Protein AF-A0A933ZSA0-F1 (afdb_monomer_lite)

Secondary structure (DSSP, 8-state):
-HHHHHTTTTS-TTHHHHHHHHHHHHHHHHHHHHHIIIIIIIIHHHHHHH-SSHHHHHHHHHHHHHHHHHHGGGT-SSHHHHHHHHHHHHHHHHHHHHHT-HHHHHHHHHHHHHHHHHHHHH-

Sequence (123 aa):
MKVVLENLSGVSWSSGPAIVLGTFAFVLGAAVSEEILFRGLVQGWLARLLGRSVVSVVSAIVVTSALWALIHMFNTTSASWKLAQIFLIGLALGELARRYSVEASICAHVTLNVTVTVIGLAT

pLDDT: mean 89.09, std 14.69, range [44.91, 98.81]

Structure (mmCIF, N/CA/C/O backbone):
data_AF-A0A933ZSA0-F1
#
_entry.id   AF-A0A933ZSA0-F1
#
loop_
_atom_site.group_PDB
_atom_site.id
_atom_site.type_symbol
_atom_site.label_atom_id
_atom_site.label_alt_id
_atom_site.label_comp_id
_atom_site.label_asym_id
_atom_site.label_entity_id
_atom_site.label_seq_id
_atom_site.pdbx_PDB_ins_code
_atom_site.Cartn_x
_atom_site.Cartn_y
_atom_site.Cartn_z
_atom_site.occupancy
_atom_site.B_iso_or_equiv
_atom_site.auth_seq_id
_atom_site.auth_comp_id
_atom_site.auth_asym_id
_atom_site.auth_atom_id
_atom_site.pdbx_PDB_model_num
ATOM 1 N N . MET A 1 1 ? 35.711 5.942 -30.528 1.00 49.88 1 MET A N 1
ATOM 2 C CA . MET A 1 1 ? 34.609 5.236 -31.227 1.00 49.88 1 MET A CA 1
ATOM 3 C C . MET A 1 1 ? 34.666 3.715 -31.054 1.00 49.88 1 MET A C 1
ATOM 5 O O . MET A 1 1 ? 33.647 3.157 -30.691 1.00 49.88 1 MET A O 1
ATOM 9 N N . LYS A 1 2 ? 35.825 3.044 -31.205 1.00 44.91 2 LYS A N 1
ATOM 10 C CA . LYS A 1 2 ? 35.967 1.590 -30.936 1.00 44.91 2 LYS A CA 1
ATOM 11 C C . LYS A 1 2 ? 35.596 1.154 -29.504 1.00 44.91 2 LYS A C 1
ATOM 13 O O . LYS A 1 2 ? 34.838 0.211 -29.351 1.00 44.91 2 LYS A O 1
ATOM 18 N N . VAL A 1 3 ? 36.017 1.910 -28.487 1.00 50.41 3 VAL A N 1
ATOM 19 C CA . VAL A 1 3 ? 35.760 1.595 -27.061 1.00 50.41 3 VAL A CA 1
ATOM 20 C C . VAL A 1 3 ? 34.267 1.637 -26.681 1.00 50.41 3 VAL A C 1
ATOM 22 O O . VAL A 1 3 ? 33.824 0.919 -25.795 1.00 50.41 3 VAL A O 1
ATOM 25 N N . VAL A 1 4 ? 33.455 2.444 -27.377 1.00 53.91 4 VAL A N 1
ATOM 26 C CA . VAL A 1 4 ? 31.995 2.492 -27.154 1.00 53.91 4 VAL A CA 1
ATOM 27 C C . VAL A 1 4 ? 31.298 1.296 -27.812 1.00 53.91 4 VAL A C 1
ATOM 29 O O . VAL A 1 4 ? 30.311 0.799 -27.286 1.00 53.91 4 VAL A O 1
ATOM 32 N N . LEU A 1 5 ? 31.835 0.794 -28.928 1.00 47.59 5 LEU A N 1
ATOM 33 C CA . LEU A 1 5 ? 31.296 -0.373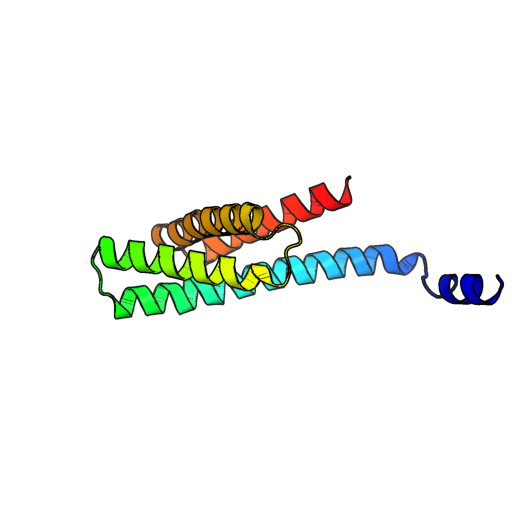 -29.631 1.00 47.59 5 LEU A CA 1
ATOM 34 C C . LEU A 1 5 ? 31.643 -1.695 -28.920 1.00 47.59 5 LEU A C 1
ATOM 36 O O . LEU A 1 5 ? 30.835 -2.618 -28.944 1.00 47.59 5 LEU A O 1
ATOM 40 N N . GLU A 1 6 ? 32.785 -1.772 -28.229 1.00 47.28 6 GLU A N 1
ATOM 41 C CA . GLU A 1 6 ? 33.171 -2.930 -27.398 1.00 47.28 6 GLU A CA 1
ATOM 42 C C . GLU A 1 6 ? 32.322 -3.081 -26.126 1.00 47.28 6 GLU A C 1
ATOM 44 O O . GLU A 1 6 ? 32.123 -4.194 -25.656 1.00 47.28 6 GLU A O 1
ATOM 49 N N . ASN A 1 7 ? 31.749 -1.996 -25.595 1.00 50.41 7 ASN A N 1
ATOM 50 C CA . ASN A 1 7 ? 30.812 -2.081 -24.466 1.00 50.41 7 ASN A CA 1
ATOM 51 C C . ASN A 1 7 ? 29.387 -2.481 -24.887 1.00 50.41 7 ASN A C 1
ATOM 53 O O . ASN A 1 7 ? 28.593 -2.899 -24.047 1.00 50.41 7 ASN A O 1
ATOM 57 N N . LEU A 1 8 ? 29.056 -2.380 -26.178 1.00 53.34 8 LEU A N 1
ATOM 58 C CA . LEU A 1 8 ? 27.751 -2.776 -26.718 1.00 53.34 8 LEU A CA 1
ATOM 59 C C . LEU A 1 8 ? 27.732 -4.226 -27.227 1.00 53.34 8 LEU A C 1
ATOM 61 O O . LEU A 1 8 ? 26.655 -4.783 -27.415 1.00 53.34 8 LEU A O 1
ATOM 65 N N . SER A 1 9 ? 28.893 -4.868 -27.401 1.00 54.47 9 SER A N 1
ATOM 66 C CA . SER A 1 9 ? 28.990 -6.287 -27.780 1.00 54.47 9 SER A CA 1
ATOM 67 C C . SER A 1 9 ? 28.719 -7.257 -26.620 1.00 54.47 9 SER A C 1
ATOM 69 O O . SER A 1 9 ? 28.551 -8.452 -26.857 1.00 54.47 9 SER A O 1
ATOM 71 N N . GLY A 1 10 ? 28.648 -6.758 -25.379 1.00 55.03 10 GLY A N 1
ATOM 72 C CA . GLY A 1 10 ? 28.350 -7.548 -24.178 1.00 55.03 10 GLY A CA 1
ATOM 73 C C . GLY A 1 10 ? 26.859 -7.713 -23.860 1.00 55.03 10 GLY A C 1
ATOM 74 O O . GLY A 1 10 ? 26.504 -8.564 -23.047 1.00 55.03 10 GLY A O 1
ATOM 75 N N . VAL A 1 11 ? 25.971 -6.941 -24.498 1.00 55.84 11 VAL A N 1
ATOM 76 C CA . VAL A 1 11 ? 24.516 -7.099 -24.351 1.00 55.84 11 VAL A CA 1
ATOM 77 C C . VAL A 1 11 ? 24.036 -8.060 -25.434 1.00 55.84 11 VAL A C 1
ATOM 79 O O . VAL A 1 11 ? 23.695 -7.659 -26.545 1.00 55.84 11 VAL A O 1
ATOM 82 N N . SER A 1 12 ? 24.054 -9.361 -25.140 1.00 60.62 12 SER A N 1
ATOM 83 C CA . SER A 1 12 ? 23.518 -10.358 -26.066 1.00 60.62 12 SER A CA 1
ATOM 84 C C . SER A 1 12 ? 22.002 -10.180 -26.211 1.00 60.62 12 SER A C 1
ATOM 86 O O . SER A 1 12 ? 21.300 -9.898 -25.238 1.00 60.62 12 SER A O 1
ATOM 88 N N . TRP A 1 13 ? 21.461 -10.416 -27.407 1.00 55.56 13 TRP A N 1
ATOM 89 C CA . TRP A 1 13 ? 20.014 -10.399 -27.678 1.00 55.56 13 TRP A CA 1
ATOM 90 C C . TRP A 1 13 ? 19.202 -11.362 -26.782 1.00 55.56 13 TRP A C 1
ATOM 92 O O . TRP A 1 13 ? 18.000 -11.182 -26.607 1.00 55.56 13 TRP A O 1
ATOM 102 N N . SER A 1 14 ? 19.857 -12.341 -26.141 1.00 59.97 14 SER A N 1
ATOM 103 C CA . SER A 1 14 ? 19.264 -13.233 -25.132 1.00 59.97 14 SER A CA 1
ATOM 104 C C . SER A 1 14 ? 18.982 -12.562 -23.779 1.00 59.97 14 SER A C 1
ATOM 106 O O . SER A 1 14 ? 18.301 -13.146 -22.939 1.00 59.97 14 SER A O 1
ATOM 108 N N . SER A 1 15 ? 19.479 -11.344 -23.557 1.00 63.59 15 SER A N 1
ATOM 109 C CA . SER A 1 15 ? 19.283 -10.581 -22.317 1.00 63.59 15 SER A CA 1
ATOM 110 C C . SER A 1 15 ? 17.885 -9.965 -22.228 1.00 63.59 15 SER A C 1
ATOM 112 O O . SER A 1 15 ? 17.398 -9.726 -21.131 1.00 63.59 15 SER A O 1
ATOM 114 N N . GLY A 1 16 ? 17.217 -9.735 -23.366 1.00 76.81 16 GLY A N 1
ATOM 115 C CA . GLY A 1 16 ? 15.897 -9.093 -23.418 1.00 76.81 16 GLY A CA 1
ATOM 116 C C . GLY A 1 16 ? 14.828 -9.839 -22.609 1.00 76.81 16 GLY A C 1
ATOM 117 O O . GLY A 1 16 ? 14.272 -9.261 -21.675 1.00 76.81 16 GLY A O 1
ATOM 118 N N . PRO A 1 17 ? 14.579 -11.136 -22.883 1.00 82.50 17 PRO A N 1
ATOM 119 C CA . PRO A 1 17 ? 13.633 -11.931 -22.101 1.00 82.50 17 PRO A CA 1
ATOM 120 C C . PRO A 1 17 ? 14.000 -12.013 -20.614 1.00 82.50 17 PRO A C 1
ATOM 122 O O . PRO A 1 17 ? 13.122 -11.929 -19.761 1.00 82.50 17 PRO A O 1
ATOM 125 N N . ALA A 1 18 ? 15.293 -12.132 -20.293 1.00 85.81 18 ALA A N 1
ATOM 126 C CA . ALA A 1 18 ? 15.764 -12.195 -18.912 1.00 85.81 18 ALA A CA 1
ATOM 127 C C . ALA A 1 18 ? 15.506 -10.886 -18.148 1.00 85.81 18 ALA A C 1
ATOM 129 O O . ALA A 1 18 ? 15.072 -10.927 -16.999 1.00 85.81 18 ALA A O 1
ATOM 130 N N . ILE A 1 19 ? 15.714 -9.733 -18.791 1.00 85.12 19 ILE A N 1
ATOM 131 C CA . ILE A 1 19 ? 15.420 -8.414 -18.217 1.00 85.12 19 ILE A CA 1
ATOM 132 C C . ILE A 1 19 ? 13.921 -8.273 -17.964 1.00 85.12 19 ILE A C 1
ATOM 134 O O . ILE A 1 19 ? 13.534 -7.911 -16.859 1.00 85.12 19 ILE A O 1
ATOM 138 N N . VAL A 1 20 ? 13.077 -8.624 -18.940 1.00 86.56 20 VAL A N 1
ATOM 139 C CA . VAL A 1 20 ? 11.615 -8.557 -18.786 1.00 86.56 20 VAL A CA 1
ATOM 140 C C . VAL A 1 20 ? 11.156 -9.433 -17.621 1.00 86.56 20 VAL A C 1
ATOM 142 O O . VAL A 1 20 ? 10.475 -8.948 -16.719 1.00 86.56 20 VAL A O 1
ATOM 145 N N . LEU A 1 21 ? 11.572 -10.702 -17.588 1.00 87.81 21 LEU A N 1
ATOM 146 C CA . LEU A 1 21 ? 11.231 -11.620 -16.498 1.00 87.81 21 LEU A CA 1
ATOM 147 C C . LEU A 1 21 ? 11.734 -11.111 -15.141 1.00 87.81 21 LEU A C 1
ATOM 149 O O . LEU A 1 21 ? 11.000 -11.176 -14.157 1.00 87.81 21 LEU A O 1
ATOM 153 N N . GLY A 1 22 ? 12.950 -10.561 -15.094 1.00 89.88 22 GLY A N 1
ATOM 154 C CA . GLY A 1 22 ? 13.517 -9.947 -13.896 1.00 89.88 22 GLY A CA 1
ATOM 155 C C . GLY A 1 22 ? 12.704 -8.749 -13.402 1.00 89.88 22 GLY A C 1
ATOM 156 O O . GLY A 1 22 ? 12.418 -8.657 -12.210 1.00 89.88 22 GLY A O 1
ATOM 157 N N . THR A 1 23 ? 12.264 -7.867 -14.304 1.00 88.12 23 THR A N 1
ATOM 158 C CA . THR A 1 23 ? 11.401 -6.725 -13.971 1.00 88.12 23 THR A CA 1
ATOM 159 C C . THR A 1 23 ? 10.065 -7.188 -13.405 1.00 88.12 23 THR A C 1
ATOM 161 O O . THR A 1 23 ? 9.662 -6.702 -12.351 1.00 88.12 23 THR A O 1
ATOM 164 N N . PHE A 1 24 ? 9.399 -8.154 -14.044 1.00 90.62 24 PHE A N 1
ATOM 165 C CA . PHE A 1 24 ? 8.145 -8.702 -13.523 1.00 90.62 24 PHE A CA 1
ATOM 166 C C . PHE A 1 24 ? 8.340 -9.342 -12.148 1.00 90.62 24 PHE A C 1
ATOM 168 O O . PHE A 1 24 ? 7.593 -9.033 -11.225 1.00 90.62 24 PHE A O 1
ATOM 175 N N . ALA A 1 25 ? 9.367 -10.176 -11.972 1.00 92.56 25 ALA A N 1
ATOM 176 C CA . ALA A 1 25 ? 9.653 -10.805 -10.684 1.00 92.56 25 ALA A CA 1
ATOM 177 C C . ALA A 1 25 ? 9.887 -9.766 -9.575 1.00 92.56 25 ALA A C 1
ATOM 179 O O . ALA A 1 25 ? 9.330 -9.896 -8.485 1.00 92.56 25 ALA A O 1
ATOM 180 N N . PHE A 1 26 ? 10.655 -8.711 -9.863 1.00 92.00 26 PHE A N 1
ATOM 181 C CA . PHE A 1 26 ? 10.912 -7.627 -8.916 1.00 92.00 26 PHE A CA 1
ATOM 182 C C . PHE A 1 26 ? 9.634 -6.860 -8.557 1.00 92.00 26 PHE A C 1
ATOM 184 O O . PHE A 1 26 ? 9.325 -6.698 -7.381 1.00 92.00 26 PHE A O 1
ATOM 191 N N . VAL A 1 27 ? 8.865 -6.430 -9.559 1.00 92.12 27 VAL A N 1
ATOM 192 C CA . VAL A 1 27 ? 7.643 -5.632 -9.378 1.00 92.12 27 VAL A CA 1
ATOM 193 C C . VAL A 1 27 ? 6.559 -6.409 -8.620 1.00 92.12 27 VAL A C 1
ATOM 195 O O . VAL A 1 27 ? 5.876 -5.847 -7.761 1.00 92.12 27 VAL A O 1
ATOM 198 N N . LEU A 1 28 ? 6.418 -7.706 -8.902 1.00 95.00 28 LEU A N 1
ATOM 199 C CA . LEU A 1 28 ? 5.492 -8.594 -8.197 1.00 95.00 28 LEU A CA 1
ATOM 200 C C . LEU A 1 28 ? 5.955 -8.861 -6.763 1.00 95.00 28 LEU A C 1
ATOM 202 O O . LEU A 1 28 ? 5.164 -8.748 -5.827 1.00 95.00 28 LEU A O 1
ATOM 206 N N . GLY A 1 29 ? 7.237 -9.185 -6.583 1.00 96.81 29 GLY A N 1
ATOM 207 C CA . GLY A 1 29 ? 7.820 -9.432 -5.266 1.00 96.81 29 GLY A CA 1
ATOM 208 C C . GLY A 1 29 ? 7.731 -8.209 -4.354 1.00 96.81 29 GLY A C 1
ATOM 209 O O . GLY A 1 29 ? 7.391 -8.349 -3.177 1.00 96.81 29 GLY A O 1
ATOM 210 N N . ALA A 1 30 ? 7.965 -7.013 -4.903 1.00 95.12 30 ALA A N 1
ATOM 211 C CA . ALA A 1 30 ? 7.796 -5.748 -4.198 1.00 95.12 30 ALA A CA 1
ATOM 212 C C . ALA A 1 30 ? 6.340 -5.548 -3.754 1.00 95.12 30 ALA A C 1
ATOM 214 O O . ALA A 1 30 ? 6.106 -5.389 -2.560 1.00 95.12 30 ALA A O 1
ATOM 215 N N . ALA A 1 31 ? 5.361 -5.672 -4.661 1.00 96.88 31 ALA A N 1
ATOM 216 C CA . ALA A 1 31 ? 3.940 -5.508 -4.329 1.00 96.88 31 ALA A CA 1
ATOM 217 C C . ALA A 1 31 ? 3.482 -6.450 -3.203 1.00 96.88 31 ALA A C 1
ATOM 219 O O . ALA A 1 31 ? 2.827 -6.026 -2.252 1.00 96.88 31 ALA A O 1
ATOM 220 N N . VAL A 1 32 ? 3.859 -7.731 -3.278 1.00 98.44 32 VAL A N 1
ATOM 221 C CA . VAL A 1 32 ? 3.525 -8.722 -2.241 1.00 98.44 32 VAL A CA 1
ATOM 222 C C . VAL A 1 32 ? 4.155 -8.337 -0.901 1.00 98.44 32 VAL A C 1
ATOM 224 O O . VAL A 1 32 ? 3.474 -8.336 0.126 1.00 98.44 32 VAL A O 1
ATOM 227 N N . SER A 1 33 ? 5.443 -7.989 -0.906 1.00 98.31 33 SER A N 1
ATOM 228 C CA . SER A 1 33 ? 6.179 -7.623 0.309 1.00 98.31 33 SER A CA 1
ATOM 229 C C . SER A 1 33 ? 5.610 -6.362 0.959 1.00 98.31 33 SER A C 1
ATOM 231 O O . SER A 1 33 ? 5.451 -6.308 2.180 1.00 98.31 33 SER A O 1
ATOM 233 N N . GLU A 1 34 ? 5.260 -5.366 0.148 1.00 98.31 34 GLU A N 1
ATOM 234 C CA . GLU A 1 34 ? 4.651 -4.121 0.598 1.00 98.31 34 GLU A CA 1
ATOM 235 C C . GLU A 1 34 ? 3.286 -4.364 1.242 1.00 98.31 34 GLU A C 1
ATOM 237 O O . GLU A 1 34 ? 3.051 -3.895 2.353 1.00 98.31 34 GLU A O 1
ATOM 242 N N . GLU A 1 35 ? 2.397 -5.145 0.629 1.00 98.69 35 GLU A N 1
ATOM 243 C CA . GLU A 1 35 ? 1.074 -5.387 1.215 1.00 98.69 35 GLU A CA 1
ATOM 244 C C . GLU A 1 35 ? 1.142 -6.211 2.509 1.00 98.69 35 GLU A C 1
ATOM 246 O O . GLU A 1 35 ? 0.417 -5.915 3.465 1.00 98.69 35 GLU A O 1
ATOM 251 N N . ILE A 1 36 ? 2.050 -7.189 2.602 1.00 98.69 36 ILE A N 1
ATOM 252 C CA . ILE A 1 36 ? 2.293 -7.925 3.854 1.00 98.69 36 ILE A CA 1
ATOM 253 C C . ILE A 1 36 ? 2.767 -6.964 4.950 1.00 98.69 36 ILE A C 1
ATOM 255 O O . ILE A 1 36 ? 2.227 -6.974 6.060 1.00 98.69 36 ILE A O 1
ATOM 259 N N . LEU A 1 37 ? 3.747 -6.110 4.645 1.00 98.69 37 LEU A N 1
ATOM 260 C CA . LEU A 1 37 ? 4.308 -5.164 5.605 1.00 98.69 37 LEU A CA 1
ATOM 261 C C . LEU A 1 37 ? 3.281 -4.105 6.020 1.00 98.69 3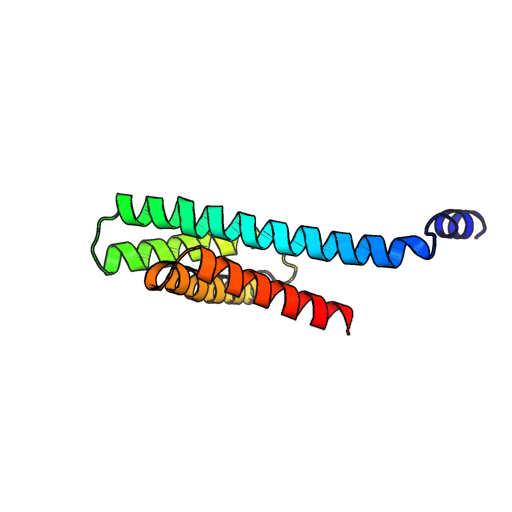7 LEU A C 1
ATOM 263 O O . LEU A 1 37 ? 2.994 -3.948 7.205 1.00 98.69 37 LEU A O 1
ATOM 267 N N . PHE A 1 38 ? 2.711 -3.377 5.066 1.00 98.62 38 PHE A N 1
ATOM 268 C CA . PHE A 1 38 ? 1.847 -2.240 5.354 1.00 98.62 38 PHE A CA 1
ATOM 269 C C . PHE A 1 38 ? 0.455 -2.679 5.810 1.00 98.62 38 PHE A C 1
ATOM 271 O O . PHE A 1 38 ? -0.017 -2.186 6.831 1.00 98.62 38 PHE A O 1
ATOM 278 N N . ARG A 1 39 ? -0.211 -3.622 5.131 1.00 98.38 39 ARG A N 1
ATOM 279 C CA . ARG A 1 39 ? -1.587 -4.025 5.496 1.00 98.38 39 ARG A CA 1
ATOM 280 C C . ARG A 1 39 ? -1.620 -5.088 6.576 1.00 98.38 39 ARG A C 1
ATOM 282 O O . ARG A 1 39 ? -2.408 -4.982 7.513 1.00 98.38 39 ARG A O 1
ATOM 289 N N . GLY A 1 40 ? -0.771 -6.102 6.445 1.00 97.56 40 GLY A N 1
ATOM 290 C CA . GLY A 1 40 ? -0.712 -7.197 7.406 1.00 97.56 40 GLY A CA 1
ATOM 291 C C . GLY A 1 40 ? -0.154 -6.739 8.750 1.00 97.56 40 GLY A C 1
ATOM 292 O O . GLY A 1 40 ? -0.813 -6.880 9.783 1.00 97.56 40 GLY A O 1
ATOM 293 N N . LEU A 1 41 ? 1.052 -6.167 8.737 1.00 98.38 41 LEU A N 1
ATOM 294 C CA . LEU A 1 41 ? 1.775 -5.838 9.966 1.00 98.38 41 LEU A CA 1
ATOM 295 C C . LEU A 1 41 ? 1.441 -4.440 10.490 1.00 98.38 41 LEU A C 1
ATOM 297 O O . LEU A 1 41 ? 0.907 -4.331 11.591 1.00 98.38 41 LEU A O 1
ATOM 301 N N . VAL A 1 42 ? 1.724 -3.376 9.735 1.00 98.50 42 VAL A N 1
ATOM 302 C CA . VAL A 1 42 ? 1.634 -1.990 10.236 1.00 98.50 42 VAL A CA 1
ATOM 303 C C . VAL A 1 42 ? 0.187 -1.579 10.509 1.00 98.50 42 VAL A C 1
ATOM 305 O O . VAL A 1 42 ? -0.131 -1.174 11.627 1.00 98.50 42 VAL A O 1
ATOM 308 N N . GLN A 1 43 ? -0.714 -1.737 9.537 1.00 98.31 43 GLN A N 1
ATOM 309 C CA . GLN A 1 43 ? -2.135 -1.417 9.697 1.00 98.31 43 GLN A CA 1
ATOM 310 C C . GLN A 1 43 ? -2.784 -2.297 10.771 1.00 98.31 43 GLN A C 1
ATOM 312 O O . GLN A 1 43 ? -3.540 -1.791 11.601 1.00 98.31 43 GLN A O 1
ATOM 317 N N . GLY A 1 44 ? -2.465 -3.596 10.797 1.00 96.19 44 GLY A N 1
ATOM 318 C CA . GLY A 1 44 ? -2.949 -4.525 11.820 1.00 96.19 44 GLY A CA 1
ATOM 319 C C . GLY A 1 44 ? -2.469 -4.165 13.231 1.00 96.19 44 GLY A C 1
ATOM 320 O O . GLY A 1 44 ? -3.255 -4.194 14.180 1.00 96.19 44 GLY A O 1
ATOM 321 N N . TRP A 1 45 ? -1.200 -3.783 13.378 1.00 97.81 45 TRP A N 1
ATOM 322 C CA . TRP A 1 45 ? -0.627 -3.310 14.638 1.00 97.81 45 TRP A CA 1
ATOM 323 C C . TRP A 1 45 ? -1.267 -1.993 15.093 1.00 97.81 45 TRP A C 1
ATOM 325 O O . TRP A 1 45 ? -1.732 -1.915 16.230 1.00 97.81 45 TRP A O 1
ATOM 335 N N . LEU A 1 46 ? -1.394 -1.003 14.203 1.00 98.00 46 LEU A N 1
ATOM 336 C CA . LEU A 1 46 ? -2.050 0.277 14.496 1.00 98.00 46 LEU A CA 1
ATOM 337 C C . LEU A 1 46 ? -3.516 0.093 14.896 1.00 98.00 46 LEU A C 1
ATOM 339 O O . LEU A 1 46 ? -3.962 0.688 15.873 1.00 98.00 46 LEU A O 1
ATOM 343 N N . ALA A 1 47 ? -4.263 -0.763 14.197 1.00 95.38 47 ALA A N 1
ATOM 344 C CA . ALA A 1 47 ? -5.655 -1.047 14.536 1.00 95.38 47 ALA A CA 1
ATOM 345 C C . ALA A 1 47 ? -5.793 -1.703 15.921 1.00 95.38 47 ALA A C 1
ATOM 347 O O . ALA A 1 47 ? -6.751 -1.438 16.640 1.00 95.38 47 ALA A O 1
ATOM 348 N N . ARG A 1 48 ? -4.832 -2.536 16.341 1.00 95.56 48 ARG A N 1
ATOM 349 C CA . ARG A 1 48 ? -4.821 -3.107 17.700 1.00 95.56 48 ARG A CA 1
ATOM 350 C C . ARG A 1 48 ? -4.449 -2.066 18.752 1.00 95.56 48 ARG A C 1
ATOM 352 O O . ARG A 1 48 ? -5.081 -2.035 19.802 1.00 95.56 48 ARG A O 1
ATOM 359 N N . LEU A 1 49 ? -3.463 -1.219 18.459 1.00 97.62 49 LEU A N 1
ATOM 360 C CA . LEU A 1 49 ? -2.984 -0.169 19.359 1.00 97.62 49 LEU A CA 1
ATOM 361 C C . LEU A 1 49 ? -4.048 0.908 19.617 1.00 97.62 49 LEU A C 1
ATOM 363 O O . LEU A 1 49 ? -4.249 1.318 20.754 1.00 97.62 49 LEU A O 1
ATOM 367 N N . LEU A 1 50 ? -4.742 1.351 18.566 1.00 96.06 50 LEU A N 1
ATOM 368 C CA . LEU A 1 50 ? -5.755 2.410 18.629 1.00 96.06 50 LEU A CA 1
ATOM 369 C C . LEU A 1 50 ? -7.135 1.900 19.080 1.00 96.06 50 LEU A C 1
ATOM 371 O O . LEU A 1 50 ? -8.042 2.699 19.322 1.00 96.06 50 LEU A O 1
ATOM 375 N N . GLY A 1 51 ? -7.320 0.582 19.168 1.00 93.56 51 GLY A N 1
ATOM 376 C CA . GLY A 1 51 ? -8.577 -0.058 19.545 1.00 93.56 51 GLY A CA 1
ATOM 377 C C . GLY A 1 51 ? -9.534 -0.322 18.375 1.00 93.56 51 GLY A C 1
ATOM 378 O O . GLY A 1 51 ? -9.222 -0.136 17.204 1.00 93.56 51 GLY A O 1
ATOM 379 N N . ARG A 1 52 ? -10.745 -0.790 18.699 1.00 90.38 52 ARG A N 1
ATOM 380 C CA . ARG A 1 52 ? -11.694 -1.368 17.724 1.00 90.38 52 ARG A CA 1
ATOM 381 C C . ARG A 1 52 ? -12.748 -0.403 17.177 1.00 90.38 52 ARG A C 1
ATOM 383 O O . ARG A 1 52 ? -13.656 -0.836 16.472 1.00 90.38 52 ARG A O 1
ATOM 390 N N . SER A 1 53 ? -12.672 0.881 17.517 1.00 95.94 53 SER A N 1
ATOM 391 C CA . SER A 1 53 ? -13.642 1.853 17.011 1.00 95.94 53 SER A CA 1
ATOM 392 C C . SER A 1 53 ? -13.478 2.055 15.500 1.00 95.94 53 SER A C 1
ATOM 394 O O . SER A 1 53 ? -12.385 1.886 14.958 1.00 95.94 53 SER A O 1
ATOM 396 N N . VAL A 1 54 ? -14.548 2.468 14.813 1.00 95.31 54 VAL A N 1
ATOM 397 C CA . VAL A 1 54 ? -14.479 2.816 13.381 1.00 95.31 54 VAL A CA 1
ATOM 398 C C . VAL A 1 54 ? -13.410 3.883 13.136 1.00 95.31 54 VAL A C 1
ATOM 400 O O . VAL A 1 54 ? -12.623 3.758 12.202 1.00 95.31 54 VAL A O 1
ATOM 403 N N . VAL A 1 55 ? -13.323 4.884 14.017 1.00 96.50 55 VAL A N 1
ATOM 404 C CA . VAL A 1 55 ? -12.320 5.956 13.939 1.00 96.50 55 VAL A CA 1
ATOM 405 C C . VAL A 1 55 ? -10.904 5.394 14.052 1.00 96.50 55 VAL A C 1
ATOM 407 O O . VAL A 1 55 ? -10.042 5.761 13.257 1.00 96.50 55 VAL A O 1
ATOM 410 N N . SER A 1 56 ? -10.665 4.468 14.983 1.00 95.50 56 SER A N 1
ATOM 411 C CA . SER A 1 56 ? -9.363 3.816 15.183 1.00 95.50 56 SER A CA 1
ATOM 412 C C . SER A 1 56 ? -8.921 3.050 13.937 1.00 95.50 56 SER A C 1
ATOM 414 O O . SER A 1 56 ? -7.778 3.166 13.498 1.00 95.50 56 SER A O 1
ATOM 416 N N . VAL A 1 57 ? -9.845 2.306 13.325 1.00 95.44 57 VAL A N 1
ATOM 417 C CA . VAL A 1 57 ? -9.571 1.512 12.123 1.00 95.44 57 VAL A CA 1
ATOM 418 C C . VAL A 1 57 ? -9.319 2.404 10.906 1.00 95.44 57 VAL A C 1
ATOM 420 O O . VAL A 1 57 ? -8.358 2.179 10.172 1.00 95.44 57 VAL A O 1
ATOM 423 N N . VAL A 1 58 ? -10.128 3.449 10.712 1.00 97.88 58 VAL A N 1
ATOM 424 C CA . VAL A 1 58 ? -9.916 4.430 9.635 1.00 97.88 58 VAL A CA 1
ATOM 425 C C . VAL A 1 58 ? -8.583 5.155 9.821 1.00 97.88 58 VAL A C 1
ATOM 427 O O . VAL A 1 58 ? -7.830 5.308 8.863 1.00 97.88 58 VAL A O 1
ATOM 430 N N . SER A 1 59 ? -8.238 5.528 11.054 1.00 98.00 59 SER A N 1
ATOM 431 C CA . SER A 1 59 ? -6.953 6.165 11.370 1.00 98.00 59 SER A CA 1
ATOM 432 C C . SER A 1 59 ? -5.773 5.253 11.030 1.00 98.00 59 SER A C 1
ATOM 434 O O . SER A 1 59 ? -4.807 5.707 10.422 1.00 98.00 59 SER A O 1
ATOM 436 N N . ALA A 1 60 ? -5.866 3.956 11.341 1.00 98.38 60 ALA A N 1
ATOM 437 C CA . ALA A 1 60 ? -4.844 2.977 10.978 1.00 98.38 60 ALA A CA 1
ATOM 438 C C . ALA A 1 60 ? -4.647 2.877 9.454 1.00 98.38 60 ALA A C 1
ATOM 440 O O . ALA A 1 60 ? -3.505 2.837 8.992 1.00 98.38 60 ALA A O 1
ATOM 441 N N . ILE A 1 61 ? -5.732 2.894 8.668 1.00 98.62 61 ILE A N 1
ATOM 442 C CA . ILE A 1 61 ? -5.669 2.911 7.196 1.00 98.62 61 ILE A CA 1
ATOM 443 C C . ILE A 1 61 ? -4.996 4.192 6.698 1.00 98.62 61 ILE A C 1
ATOM 445 O O . ILE A 1 61 ? -4.070 4.119 5.889 1.00 98.62 61 ILE A O 1
ATOM 449 N N . VAL A 1 62 ? -5.422 5.358 7.190 1.00 98.75 62 VAL A N 1
ATOM 450 C CA . VAL A 1 62 ? -4.884 6.661 6.767 1.00 98.75 62 VAL A CA 1
ATOM 451 C C . VAL A 1 62 ? -3.392 6.760 7.069 1.00 98.75 62 VAL A C 1
ATOM 453 O O . VAL A 1 62 ? -2.608 7.069 6.173 1.00 98.75 62 VAL A O 1
ATOM 456 N N . VAL A 1 63 ? -2.979 6.441 8.298 1.00 98.56 63 VAL A N 1
ATOM 457 C CA . VAL A 1 63 ? -1.571 6.514 8.716 1.00 98.56 63 VAL A CA 1
ATOM 458 C C . VAL A 1 63 ? -0.715 5.545 7.908 1.00 98.56 63 VAL A C 1
ATOM 460 O O . VAL A 1 63 ? 0.317 5.939 7.374 1.00 98.56 63 VAL A O 1
ATOM 463 N N . THR A 1 64 ? -1.156 4.296 7.751 1.00 98.69 64 THR A N 1
ATOM 464 C CA . THR A 1 64 ? -0.408 3.301 6.969 1.00 98.69 64 THR A CA 1
ATOM 465 C C . THR A 1 64 ? -0.271 3.728 5.507 1.00 98.69 64 THR A C 1
ATOM 467 O O . THR A 1 64 ? 0.798 3.588 4.919 1.00 98.69 64 THR A O 1
ATOM 470 N N . SER A 1 65 ? -1.329 4.285 4.914 1.00 98.75 65 SER A N 1
ATOM 471 C CA . SER A 1 65 ? -1.310 4.763 3.525 1.00 98.75 65 SER A CA 1
ATOM 472 C C . SER A 1 65 ? -0.382 5.960 3.345 1.00 98.75 65 SER A C 1
ATOM 474 O O . SER A 1 65 ? 0.321 6.041 2.341 1.00 98.75 65 SER A O 1
ATOM 476 N N . ALA A 1 66 ? -0.330 6.861 4.330 1.00 98.44 66 ALA A N 1
ATOM 477 C CA . ALA A 1 66 ? 0.612 7.974 4.335 1.00 98.44 66 ALA A CA 1
ATOM 478 C C . ALA A 1 66 ? 2.064 7.481 4.439 1.00 98.44 66 ALA A C 1
ATOM 480 O O . ALA A 1 66 ? 2.910 7.937 3.677 1.00 98.44 66 ALA A O 1
ATOM 481 N N . LEU A 1 67 ? 2.350 6.516 5.320 1.00 98.25 67 LEU A N 1
ATOM 482 C CA . LEU A 1 67 ? 3.685 5.916 5.444 1.00 98.25 67 LEU A CA 1
ATOM 483 C C . LEU A 1 67 ? 4.131 5.223 4.149 1.00 98.25 67 LEU A C 1
ATOM 485 O O . LEU A 1 67 ? 5.260 5.426 3.705 1.00 98.25 67 LEU A O 1
ATOM 489 N N . TRP A 1 68 ? 3.237 4.449 3.526 1.00 98.12 68 TRP A N 1
ATOM 490 C CA . TRP A 1 68 ? 3.506 3.786 2.248 1.00 98.12 68 TRP A CA 1
ATOM 491 C C . TRP A 1 68 ? 3.812 4.798 1.139 1.00 98.12 68 TRP A C 1
ATOM 493 O O . TRP A 1 68 ? 4.807 4.654 0.427 1.00 98.12 68 TRP A O 1
ATOM 503 N N . ALA A 1 69 ? 3.019 5.870 1.045 1.00 97.31 69 ALA A N 1
ATOM 504 C CA . ALA A 1 69 ? 3.284 6.954 0.110 1.00 97.31 69 ALA A CA 1
ATOM 505 C C . ALA A 1 69 ? 4.641 7.615 0.383 1.00 97.31 69 ALA A C 1
ATOM 507 O O . ALA A 1 69 ? 5.444 7.742 -0.532 1.00 97.31 69 ALA A O 1
ATOM 508 N N . LEU A 1 70 ? 4.955 7.975 1.629 1.00 95.94 70 LEU A N 1
ATOM 509 C CA . LEU A 1 70 ? 6.205 8.666 1.966 1.00 95.94 70 LEU A CA 1
ATOM 510 C C . LEU A 1 70 ? 7.461 7.889 1.559 1.00 95.94 70 LEU A C 1
ATOM 512 O O . LEU A 1 70 ? 8.405 8.501 1.072 1.00 95.94 70 LEU A O 1
ATOM 516 N N . ILE A 1 71 ? 7.480 6.560 1.681 1.00 95.06 71 ILE A N 1
ATOM 517 C CA . ILE A 1 71 ? 8.637 5.752 1.253 1.00 95.06 71 ILE A CA 1
ATOM 518 C C . ILE A 1 71 ? 8.875 5.838 -0.264 1.00 95.06 71 ILE A C 1
ATOM 520 O O . ILE A 1 71 ? 10.016 5.758 -0.717 1.00 95.06 71 ILE A O 1
ATOM 524 N N . HIS A 1 72 ? 7.839 6.119 -1.054 1.00 94.38 72 HIS A N 1
ATOM 525 C CA . HIS A 1 72 ? 7.974 6.342 -2.493 1.00 94.38 72 HIS A CA 1
ATOM 526 C C . HIS A 1 72 ? 8.588 7.703 -2.849 1.00 94.38 72 HIS A C 1
ATOM 528 O O . HIS A 1 72 ? 8.927 7.952 -4.006 1.00 94.38 72 HIS A O 1
ATOM 534 N N . MET A 1 73 ? 8.819 8.601 -1.887 1.00 92.88 73 MET A N 1
ATOM 535 C CA . MET A 1 73 ? 9.481 9.876 -2.184 1.00 92.88 73 MET A CA 1
ATOM 536 C C . MET A 1 73 ? 10.900 9.686 -2.740 1.00 92.88 73 MET A C 1
ATOM 538 O O . MET A 1 73 ? 11.390 10.538 -3.476 1.00 92.88 73 MET A O 1
ATOM 542 N N . PHE A 1 74 ? 11.538 8.555 -2.429 1.00 88.69 74 PHE A N 1
ATOM 543 C CA . PHE A 1 74 ? 12.902 8.237 -2.851 1.00 88.69 74 PHE A CA 1
ATOM 544 C C . PHE A 1 74 ? 12.993 7.618 -4.251 1.00 88.69 74 PHE A C 1
ATOM 546 O O . PHE A 1 74 ? 14.084 7.552 -4.809 1.00 88.69 74 PHE A O 1
ATOM 553 N N . ASN A 1 75 ? 11.875 7.171 -4.833 1.00 85.75 75 ASN A N 1
ATOM 554 C CA . ASN A 1 75 ? 11.843 6.512 -6.145 1.00 85.75 75 ASN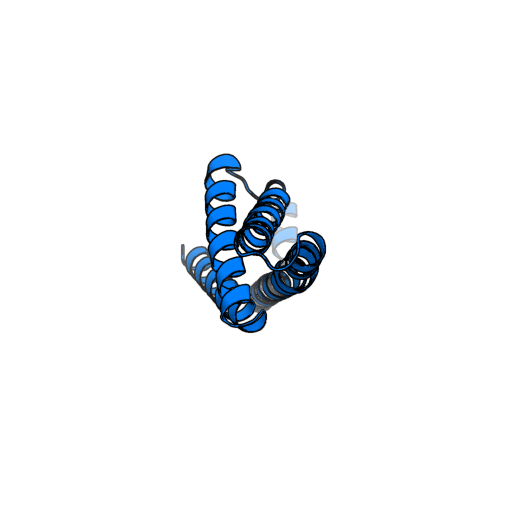 A CA 1
ATOM 555 C C . ASN A 1 75 ? 10.947 7.236 -7.168 1.00 85.75 75 ASN A C 1
ATOM 557 O O . ASN A 1 75 ? 10.660 6.702 -8.239 1.00 85.75 75 ASN A O 1
ATOM 561 N N . THR A 1 76 ? 10.530 8.471 -6.865 1.00 84.81 76 THR A N 1
ATOM 562 C CA . THR A 1 76 ? 9.509 9.188 -7.632 1.00 84.81 76 THR A CA 1
ATOM 563 C C . THR A 1 76 ? 9.989 10.560 -8.120 1.00 84.81 76 THR A C 1
ATOM 565 O O . THR A 1 76 ? 10.322 11.437 -7.333 1.00 84.81 76 THR A O 1
ATOM 568 N N . THR A 1 77 ? 9.961 10.787 -9.440 1.00 79.00 77 THR A N 1
ATOM 569 C CA . THR A 1 77 ? 10.491 12.004 -10.101 1.00 79.00 77 THR A CA 1
ATOM 570 C C . THR A 1 77 ? 9.634 13.272 -9.961 1.00 79.00 77 THR A C 1
ATOM 572 O O . THR A 1 77 ? 10.150 14.378 -10.085 1.00 79.00 77 THR A O 1
ATOM 575 N N . SER A 1 78 ? 8.329 13.140 -9.702 1.00 77.38 78 SER A N 1
ATOM 576 C CA . SER A 1 78 ? 7.389 14.261 -9.512 1.00 77.38 78 SER A CA 1
ATOM 577 C C . SER A 1 78 ? 6.662 14.081 -8.186 1.00 77.38 78 SER A C 1
ATOM 579 O O . SER A 1 78 ? 5.515 13.634 -8.150 1.00 77.38 78 SER A O 1
ATOM 581 N N . ALA A 1 79 ? 7.386 14.354 -7.099 1.00 74.94 79 ALA A N 1
ATOM 582 C CA . ALA A 1 79 ? 7.040 13.888 -5.762 1.00 74.94 79 ALA A CA 1
ATOM 583 C C . ALA A 1 79 ? 5.615 14.271 -5.333 1.00 74.94 79 ALA A C 1
ATOM 585 O O . ALA A 1 79 ? 4.838 13.395 -4.989 1.00 74.94 79 ALA A O 1
ATOM 586 N N . SER A 1 80 ? 5.206 15.536 -5.416 1.00 85.44 80 SER A N 1
ATOM 587 C CA . SER A 1 80 ? 3.929 15.978 -4.832 1.00 85.44 80 SER A CA 1
ATOM 588 C C . SER A 1 80 ? 2.687 15.296 -5.429 1.00 85.44 80 SER A C 1
ATOM 590 O O . SER A 1 80 ? 1.879 14.742 -4.685 1.00 85.44 80 SER A O 1
ATOM 592 N N . TRP A 1 81 ? 2.532 15.289 -6.757 1.00 91.00 81 TRP A N 1
ATOM 593 C CA . TRP A 1 81 ? 1.347 14.700 -7.398 1.00 91.00 81 TRP A CA 1
ATOM 594 C C . TRP A 1 81 ? 1.334 13.169 -7.333 1.00 91.00 81 TRP A C 1
ATOM 596 O O . TRP A 1 81 ? 0.309 12.568 -7.015 1.00 91.00 81 TRP A O 1
ATOM 606 N N . LYS A 1 82 ? 2.479 12.523 -7.582 1.00 92.50 82 LYS A N 1
ATOM 607 C CA . LYS A 1 82 ? 2.569 11.058 -7.539 1.00 92.50 82 LYS A CA 1
ATOM 608 C C . LYS A 1 82 ? 2.396 10.524 -6.116 1.00 92.50 82 LYS A C 1
ATOM 610 O O . LYS A 1 82 ? 1.709 9.527 -5.937 1.00 92.50 82 LYS A O 1
ATOM 615 N N . LEU A 1 83 ? 2.917 11.212 -5.096 1.00 95.62 83 LEU A N 1
ATOM 616 C CA . LEU A 1 83 ? 2.676 10.842 -3.697 1.00 95.62 83 LEU A CA 1
ATOM 617 C C . LEU A 1 83 ? 1.193 10.937 -3.328 1.00 95.62 83 LEU A C 1
ATOM 619 O O . LEU A 1 83 ? 0.698 10.066 -2.620 1.00 95.62 83 LEU A O 1
ATOM 623 N N . ALA A 1 84 ? 0.468 11.939 -3.836 1.00 95.81 84 ALA A N 1
ATOM 624 C CA . ALA A 1 84 ? -0.978 12.023 -3.638 1.00 95.81 84 ALA A CA 1
ATOM 625 C C . ALA A 1 84 ? -1.710 10.837 -4.292 1.00 95.81 84 ALA A C 1
ATOM 627 O O . ALA A 1 84 ? -2.568 10.226 -3.660 1.00 95.81 84 ALA A O 1
ATOM 628 N N . GLN A 1 85 ? -1.338 10.460 -5.520 1.00 96.06 85 GLN A N 1
ATOM 629 C CA . GLN A 1 85 ? -1.893 9.276 -6.187 1.00 96.06 85 GLN A CA 1
ATOM 630 C C . GLN A 1 85 ? -1.609 7.989 -5.400 1.00 96.06 85 GLN A C 1
ATOM 632 O O . GLN A 1 85 ? -2.531 7.217 -5.143 1.00 96.06 85 GLN A O 1
ATOM 637 N N . ILE A 1 86 ? -0.362 7.786 -4.966 1.00 96.81 86 ILE A N 1
ATOM 638 C CA . ILE A 1 86 ? 0.052 6.623 -4.167 1.00 96.81 86 ILE A CA 1
ATOM 639 C C . ILE A 1 86 ? -0.702 6.604 -2.836 1.00 96.81 86 ILE A C 1
ATOM 641 O O . ILE A 1 86 ? -1.222 5.571 -2.439 1.00 96.81 86 ILE A O 1
ATOM 645 N N . PHE A 1 87 ? -0.864 7.746 -2.171 1.00 98.12 87 PHE A N 1
ATOM 646 C CA . PHE A 1 87 ? -1.656 7.829 -0.948 1.00 98.12 87 PHE A CA 1
ATOM 647 C C . PHE A 1 87 ? -3.109 7.383 -1.168 1.00 98.12 87 PHE A C 1
ATOM 649 O O . PHE A 1 87 ? -3.610 6.552 -0.411 1.00 98.12 87 PHE A O 1
ATOM 656 N N . LEU A 1 88 ? -3.771 7.875 -2.221 1.00 98.31 88 LEU A N 1
ATOM 657 C CA . LEU A 1 88 ? -5.155 7.507 -2.544 1.00 98.31 88 LEU A CA 1
ATOM 658 C C . LEU A 1 88 ? -5.299 6.019 -2.890 1.00 98.31 88 LEU A C 1
ATOM 660 O O . LEU A 1 88 ? -6.238 5.370 -2.427 1.00 98.31 88 LEU A O 1
ATOM 664 N N . ILE A 1 89 ? -4.354 5.461 -3.649 1.00 98.38 89 ILE A N 1
ATOM 665 C CA . ILE A 1 89 ? -4.284 4.017 -3.914 1.00 98.38 89 ILE A CA 1
ATOM 666 C C . ILE A 1 89 ? -4.103 3.258 -2.596 1.00 98.38 89 ILE A C 1
ATOM 668 O O . ILE A 1 89 ? -4.791 2.271 -2.349 1.00 98.38 89 ILE A O 1
ATOM 672 N N . GLY A 1 90 ? -3.244 3.758 -1.708 1.00 98.62 90 GLY A N 1
ATOM 673 C CA . GLY A 1 90 ? -2.996 3.175 -0.396 1.00 98.62 90 GLY A CA 1
ATOM 674 C C . GLY A 1 90 ? -4.257 3.109 0.460 1.00 98.62 90 GLY A C 1
ATOM 675 O O . GLY A 1 90 ? -4.498 2.082 1.092 1.00 98.62 90 GLY A O 1
ATOM 676 N N . LEU A 1 91 ? -5.094 4.154 0.429 1.00 98.81 91 LEU A N 1
ATOM 677 C CA . LEU A 1 91 ? -6.390 4.159 1.115 1.00 98.81 91 LEU A CA 1
ATOM 678 C C . LEU A 1 91 ? -7.314 3.066 0.567 1.00 98.81 91 LEU A C 1
ATOM 680 O O . LEU A 1 91 ? -7.942 2.349 1.347 1.00 98.81 91 LEU A O 1
ATOM 684 N N . ALA A 1 92 ? -7.382 2.918 -0.759 1.00 98.69 92 ALA A N 1
ATOM 685 C CA . ALA A 1 92 ? -8.204 1.897 -1.402 1.00 98.69 92 ALA A CA 1
ATOM 686 C C . ALA A 1 92 ? -7.732 0.476 -1.048 1.00 98.69 92 ALA A C 1
ATOM 688 O O . ALA A 1 92 ? -8.550 -0.367 -0.680 1.00 98.69 92 ALA A O 1
ATOM 689 N N . LEU A 1 93 ? -6.420 0.227 -1.088 1.00 98.75 93 LEU A N 1
ATOM 690 C CA . LEU A 1 93 ? -5.809 -1.048 -0.698 1.00 98.75 93 LEU A CA 1
ATOM 691 C C . LEU A 1 93 ? -6.011 -1.341 0.797 1.00 98.75 93 LEU A C 1
ATOM 693 O O . LEU A 1 93 ? -6.427 -2.434 1.173 1.00 98.75 93 LEU A O 1
ATOM 697 N N . GLY A 1 94 ? -5.820 -0.342 1.662 1.00 98.56 94 GLY A N 1
ATOM 698 C CA . GLY A 1 94 ? -6.072 -0.459 3.099 1.00 98.56 94 GLY A CA 1
ATOM 699 C C . GLY A 1 94 ? -7.518 -0.809 3.433 1.00 98.56 94 GLY A C 1
ATOM 700 O O . GLY A 1 94 ? -7.770 -1.650 4.303 1.00 98.56 94 GLY A O 1
ATOM 701 N N . GLU A 1 95 ? -8.468 -0.222 2.708 1.00 98.56 95 GLU A N 1
ATOM 702 C CA . GLU A 1 95 ? -9.888 -0.539 2.836 1.00 98.56 95 GLU A CA 1
ATOM 703 C C . GLU A 1 95 ? -10.223 -1.933 2.292 1.00 98.56 95 GLU A C 1
ATOM 705 O O . GLU A 1 95 ? -11.011 -2.657 2.906 1.00 98.56 95 GLU A O 1
ATOM 710 N N . LEU A 1 96 ? -9.605 -2.347 1.183 1.00 98.50 96 LEU A N 1
ATOM 711 C CA . LEU A 1 96 ? -9.766 -3.689 0.627 1.00 98.50 96 LEU A CA 1
ATOM 712 C C . LEU A 1 96 ? -9.256 -4.753 1.608 1.00 98.50 96 LEU A C 1
ATOM 714 O O . LEU A 1 96 ? -9.966 -5.722 1.884 1.00 98.50 96 LEU A O 1
ATOM 718 N N . ALA A 1 97 ? -8.088 -4.516 2.211 1.00 98.50 97 ALA A N 1
ATOM 719 C CA . ALA A 1 97 ? -7.518 -5.369 3.246 1.00 98.50 97 ALA A CA 1
ATOM 720 C C . ALA A 1 97 ? -8.418 -5.480 4.482 1.00 98.50 97 ALA A C 1
ATOM 722 O O . ALA A 1 97 ? -8.553 -6.557 5.060 1.00 98.50 97 ALA A O 1
ATOM 723 N N . ARG A 1 98 ? -9.067 -4.377 4.878 1.00 97.50 98 ARG A N 1
ATOM 724 C CA . ARG A 1 98 ? -10.008 -4.354 6.006 1.00 97.50 98 ARG A CA 1
ATOM 725 C C . ARG A 1 98 ? -11.301 -5.111 5.704 1.00 97.50 98 ARG A C 1
ATOM 727 O O . ARG A 1 98 ? -11.824 -5.783 6.590 1.00 97.50 98 ARG A O 1
ATOM 734 N N . ARG A 1 99 ? -11.872 -4.926 4.510 1.00 97.75 99 ARG A N 1
ATOM 735 C CA . ARG A 1 99 ? -13.180 -5.496 4.138 1.00 97.75 99 ARG A CA 1
ATOM 736 C C . ARG A 1 99 ? -13.105 -6.970 3.774 1.00 97.75 99 ARG A C 1
ATOM 738 O O . ARG A 1 99 ? -14.059 -7.688 4.049 1.00 97.75 99 ARG A O 1
ATOM 745 N N . TYR A 1 100 ? -12.014 -7.383 3.136 1.00 98.31 100 TYR A N 1
ATOM 746 C CA . TYR A 1 100 ? -11.870 -8.724 2.587 1.00 98.31 100 TYR A CA 1
ATOM 747 C C . TYR A 1 100 ? -10.685 -9.438 3.228 1.00 98.31 100 TYR A C 1
ATOM 749 O O . TYR A 1 100 ? -10.889 -10.240 4.135 1.00 98.31 100 TYR A O 1
ATOM 757 N N . SER A 1 101 ? -9.461 -9.146 2.785 1.00 98.44 101 SER A N 1
ATOM 758 C CA . SER A 1 101 ? -8.242 -9.732 3.342 1.00 98.44 101 SER A CA 1
ATOM 759 C C . SER A 1 101 ? -6.980 -9.071 2.777 1.00 98.44 101 SER A C 1
ATOM 761 O O . SER A 1 101 ? -7.036 -8.348 1.777 1.00 98.44 101 SER A O 1
ATOM 763 N N . VAL A 1 102 ? -5.820 -9.351 3.379 1.00 98.44 102 VAL A N 1
ATOM 764 C CA . VAL A 1 102 ? -4.520 -8.891 2.855 1.00 98.44 102 VAL A CA 1
ATOM 765 C C . VAL A 1 102 ? -4.257 -9.478 1.464 1.00 98.44 102 VAL A C 1
ATOM 767 O O . VAL A 1 102 ? -3.746 -8.776 0.599 1.00 98.44 102 VAL A O 1
ATOM 770 N N . GLU A 1 103 ? -4.678 -10.715 1.204 1.00 98.44 103 GLU A N 1
ATOM 771 C CA . GLU A 1 103 ? -4.574 -11.372 -0.104 1.00 98.44 103 GLU A CA 1
ATOM 772 C C . GLU A 1 103 ? -5.380 -10.636 -1.179 1.00 98.44 103 GLU A C 1
ATOM 774 O O . GLU A 1 103 ? -4.891 -10.463 -2.293 1.00 98.44 103 GLU A O 1
ATOM 779 N N . ALA A 1 104 ? -6.577 -10.134 -0.853 1.00 98.44 104 ALA A N 1
ATOM 780 C CA . ALA A 1 104 ? -7.344 -9.304 -1.783 1.00 98.44 104 ALA A CA 1
ATOM 781 C C . ALA A 1 104 ? -6.576 -8.019 -2.146 1.00 98.44 104 ALA A C 1
ATOM 783 O O . ALA A 1 104 ? -6.529 -7.634 -3.316 1.00 98.44 104 ALA A O 1
ATOM 784 N N . SER A 1 105 ? -5.926 -7.396 -1.156 1.00 98.62 105 SER A N 1
ATOM 785 C CA . SER A 1 105 ? -5.044 -6.238 -1.353 1.00 98.62 105 SER A CA 1
ATOM 786 C C . SER A 1 105 ? -3.836 -6.564 -2.230 1.00 98.62 105 SER A C 1
ATOM 788 O O . SER A 1 105 ? -3.551 -5.831 -3.176 1.00 98.62 105 SER A O 1
ATOM 790 N N . ILE A 1 106 ? -3.189 -7.710 -1.991 1.00 98.62 106 ILE A N 1
ATOM 791 C CA . ILE A 1 106 ? -2.084 -8.222 -2.812 1.00 98.62 106 ILE A CA 1
ATOM 792 C C . ILE A 1 106 ? -2.526 -8.377 -4.267 1.00 98.62 106 ILE A C 1
ATOM 794 O O . ILE A 1 106 ? -1.863 -7.852 -5.158 1.00 98.62 106 ILE A O 1
ATOM 798 N N . CYS A 1 107 ? -3.653 -9.045 -4.528 1.00 98.50 107 CYS A N 1
ATOM 799 C CA . CYS A 1 107 ? -4.157 -9.244 -5.888 1.00 98.5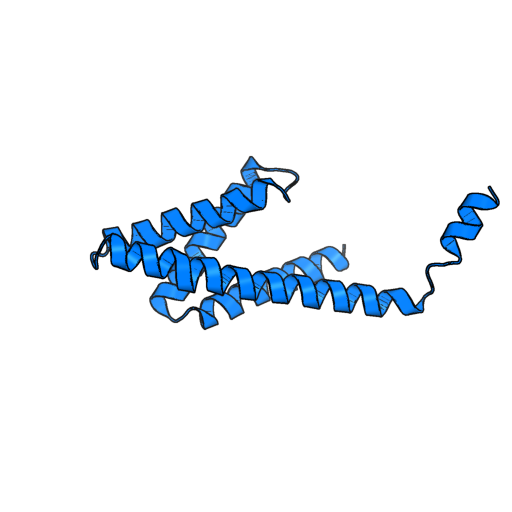0 107 CYS A CA 1
ATOM 800 C C . CYS A 1 107 ? -4.417 -7.914 -6.609 1.00 98.50 107 CYS A C 1
ATOM 802 O O . CYS A 1 107 ? -4.059 -7.765 -7.780 1.00 98.50 107 CYS A O 1
ATOM 804 N N . ALA A 1 108 ? -5.011 -6.939 -5.915 1.00 98.44 108 ALA A N 1
ATOM 805 C CA . ALA A 1 108 ? -5.278 -5.616 -6.471 1.00 98.44 108 ALA A CA 1
ATOM 806 C C . ALA A 1 108 ? -3.984 -4.844 -6.778 1.00 98.44 108 ALA A C 1
ATOM 808 O O . ALA A 1 108 ? -3.837 -4.310 -7.878 1.00 98.44 108 ALA A O 1
ATOM 809 N N . HIS A 1 109 ? -3.027 -4.825 -5.848 1.00 98.44 109 HIS A N 1
ATOM 810 C CA . HIS A 1 109 ? -1.749 -4.134 -6.024 1.00 98.44 109 HIS A CA 1
ATOM 811 C C . HIS A 1 109 ? -0.901 -4.791 -7.125 1.00 98.44 109 HIS A C 1
ATOM 813 O O . HIS A 1 109 ? -0.406 -4.110 -8.020 1.00 98.44 109 HIS A O 1
ATOM 819 N N . VAL A 1 110 ? -0.815 -6.122 -7.148 1.00 97.69 110 VAL A N 1
ATOM 820 C CA . VAL A 1 110 ? -0.157 -6.869 -8.231 1.00 97.69 110 VAL A CA 1
ATOM 821 C C . VAL A 1 110 ? -0.776 -6.530 -9.585 1.00 97.69 110 VAL A C 1
ATOM 823 O O . VAL A 1 110 ? -0.049 -6.251 -10.536 1.00 97.69 110 VAL A O 1
ATOM 826 N N . THR A 1 111 ? -2.106 -6.499 -9.673 1.00 96.94 111 THR A N 1
ATOM 827 C CA . THR A 1 111 ? -2.810 -6.169 -10.920 1.00 96.94 111 THR A CA 1
ATOM 828 C C . THR A 1 111 ? -2.505 -4.742 -11.374 1.00 96.94 111 THR A C 1
ATOM 830 O O . THR A 1 111 ? -2.240 -4.521 -12.558 1.00 96.94 111 THR A O 1
ATOM 833 N N . LEU A 1 112 ? -2.493 -3.776 -10.450 1.00 96.12 112 LEU A N 1
ATOM 834 C CA . LEU A 1 112 ? -2.108 -2.394 -10.739 1.00 96.12 112 LEU A CA 1
ATOM 835 C C . LEU A 1 112 ? -0.682 -2.328 -11.294 1.00 96.12 112 LEU A C 1
ATOM 837 O O . LEU A 1 112 ? -0.461 -1.747 -12.356 1.00 96.12 112 LEU A O 1
ATOM 841 N N . ASN A 1 113 ? 0.265 -2.963 -10.609 1.00 94.81 113 ASN A N 1
ATOM 842 C CA . ASN A 1 113 ? 1.668 -2.961 -10.993 1.00 94.81 113 ASN A CA 1
ATOM 843 C C . ASN A 1 113 ? 1.883 -3.606 -12.364 1.00 94.81 113 ASN A C 1
ATOM 845 O O . ASN A 1 113 ? 2.524 -3.006 -13.221 1.00 94.81 113 ASN A O 1
ATOM 849 N N . VAL A 1 114 ? 1.281 -4.771 -12.617 1.00 93.19 114 VAL A N 1
ATOM 850 C CA . VAL A 1 114 ? 1.321 -5.430 -13.931 1.00 93.19 114 VAL A CA 1
ATOM 851 C C . VAL A 1 114 ? 0.750 -4.520 -15.014 1.00 93.19 114 VAL A C 1
ATOM 853 O O . VAL A 1 114 ? 1.373 -4.356 -16.059 1.00 93.19 114 VAL A O 1
ATOM 856 N N . THR A 1 115 ? -0.399 -3.891 -14.762 1.00 93.94 115 THR A N 1
ATOM 857 C CA . THR A 1 115 ? -1.049 -3.000 -15.733 1.00 93.94 115 THR A CA 1
ATOM 858 C C . THR A 1 115 ? -0.142 -1.826 -16.092 1.00 93.94 115 THR A C 1
ATOM 860 O O . THR A 1 115 ? 0.090 -1.562 -17.270 1.00 93.94 115 THR A O 1
ATOM 863 N N . VAL A 1 116 ? 0.423 -1.147 -15.092 1.00 91.12 116 VAL A N 1
ATOM 864 C CA . VAL A 1 116 ? 1.304 0.008 -15.310 1.00 91.12 116 VAL A CA 1
ATOM 865 C C . VAL A 1 116 ? 2.621 -0.409 -15.968 1.00 91.12 116 VAL A C 1
ATOM 867 O O . VAL A 1 116 ? 3.083 0.285 -16.870 1.00 91.12 116 VAL A O 1
ATOM 870 N N . THR A 1 117 ? 3.210 -1.546 -15.582 1.00 89.44 117 THR A N 1
ATOM 871 C CA . THR A 1 117 ? 4.423 -2.077 -16.222 1.00 89.44 117 THR A CA 1
ATOM 872 C C . THR A 1 117 ? 4.179 -2.416 -17.689 1.00 89.44 117 THR A C 1
ATOM 874 O O . THR A 1 117 ? 4.976 -2.023 -18.534 1.00 89.44 117 THR A O 1
ATOM 877 N N . VAL A 1 118 ? 3.076 -3.092 -18.021 1.00 89.38 118 VAL A N 1
ATOM 878 C CA . VAL A 1 118 ? 2.740 -3.433 -19.413 1.00 89.38 118 VAL A CA 1
ATOM 879 C C . VAL A 1 118 ? 2.505 -2.176 -20.247 1.00 89.38 118 VAL A C 1
ATOM 881 O O . VAL A 1 118 ? 3.054 -2.075 -21.340 1.00 89.38 118 VAL A O 1
ATOM 884 N N . ILE A 1 119 ? 1.742 -1.207 -19.730 1.00 89.56 119 ILE A N 1
ATOM 885 C CA . ILE A 1 119 ? 1.513 0.070 -20.422 1.00 89.56 119 ILE A CA 1
ATOM 886 C C . ILE A 1 119 ? 2.844 0.791 -20.655 1.00 89.56 119 ILE A C 1
ATOM 888 O O . ILE A 1 119 ? 3.107 1.215 -21.773 1.00 89.56 119 ILE A O 1
ATOM 892 N N . GLY A 1 120 ? 3.698 0.882 -19.632 1.00 84.69 120 GLY A N 1
ATOM 893 C CA . GLY A 1 120 ? 4.988 1.563 -19.734 1.00 84.69 120 GLY A CA 1
ATOM 894 C C . GLY A 1 120 ? 5.994 0.880 -20.664 1.00 84.69 120 GLY A C 1
ATOM 895 O O . GLY A 1 120 ? 6.848 1.559 -21.216 1.00 84.69 120 GLY A O 1
ATOM 896 N N . LEU A 1 121 ? 5.904 -0.440 -20.860 1.00 79.12 121 LEU A N 1
ATOM 897 C CA . LEU A 1 121 ? 6.718 -1.164 -21.847 1.00 79.12 121 LEU A CA 1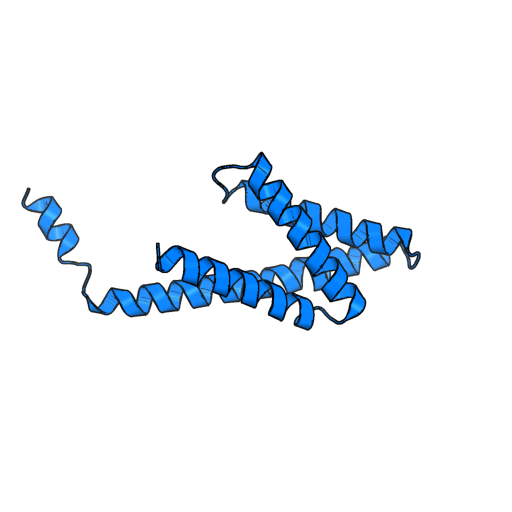
ATOM 898 C C . LEU A 1 121 ? 6.193 -1.014 -23.285 1.00 79.12 121 LEU A C 1
ATOM 900 O O . LEU A 1 121 ? 6.929 -1.301 -24.227 1.00 79.12 121 LEU A O 1
ATOM 904 N N . ALA A 1 122 ? 4.931 -0.616 -23.460 1.00 73.56 122 ALA A N 1
ATOM 905 C CA . ALA A 1 122 ? 4.278 -0.489 -24.763 1.00 73.56 122 ALA A CA 1
ATOM 906 C C . ALA A 1 122 ? 4.365 0.925 -25.374 1.00 73.56 122 ALA A C 1
ATOM 908 O O . ALA A 1 122 ? 3.961 1.104 -26.525 1.00 73.56 122 ALA A O 1
ATOM 909 N N . THR A 1 123 ? 4.856 1.911 -24.618 1.00 65.69 123 THR A N 1
ATOM 910 C CA . THR A 1 123 ? 4.985 3.329 -25.007 1.00 65.69 123 THR A CA 1
ATOM 911 C C . THR A 1 123 ? 6.437 3.763 -25.049 1.00 65.69 123 THR A C 1
ATOM 913 O O . THR A 1 123 ? 6.803 4.485 -26.000 1.00 65.69 123 THR A O 1
#

Radius of gyration: 18.8 Å; chain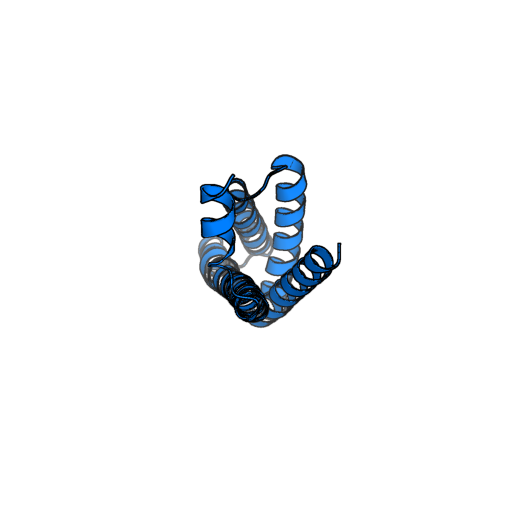s: 1; bounding box: 50×29×51 Å

Foldseek 3Di:
DVVVVVVVVPDDPVVVVVVVVVLLVVLLVVLLVLLCPLQVPQLVVQCVVQDPDPVSSLVSQQVSLLVQLVVCCVVDDPNPPVSVVSSVLSSVLNVLCVPPHSVSSSVVSSVVSVVVVVVVVVD